Protein AF-A0A7C0YRV3-F1 (afdb_monomer_lite)

pLDDT: mean 70.3, std 15.8, range [41.28, 88.75]

Foldseek 3Di:
DDPVVVVVVVVPPDPDDAFDKDWDADPPPRFIKIWTWHADPVHNVDIDIFIDRDPVSRVVVVVVVVVVVVPPD

Secondary structure (DSSP, 8-state):
--TTHHHHHHHTT--PPTT-EEEEE-TTT--EEEEEEEEETTEEEEEEEEEESSHHHHHHHHHHHHHHHHT--

Sequence (73 aa):
MGKEENLFELIQAHHFSFGETLIFNCPHCGKEIVIELKALEGDPDTIEVFWGKNFNEIEEKRKKVEEEAESDP

Radius of gyration: 15.09 Å; chains: 1; bounding box: 52×21×28 Å

Structure (mmCIF, N/CA/C/O backbone):
data_AF-A0A7C0YRV3-F1
#
_entry.id   AF-A0A7C0YRV3-F1
#
loop_
_atom_site.group_PDB
_atom_site.id
_atom_site.type_symbol
_atom_site.label_atom_id
_atom_site.label_alt_id
_atom_site.label_comp_id
_atom_site.label_asym_id
_atom_site.label_entity_id
_atom_site.label_seq_id
_atom_site.pdbx_PDB_ins_code
_atom_site.Cartn_x
_atom_site.Cartn_y
_atom_site.Cartn_z
_atom_site.occupancy
_atom_site.B_iso_or_equiv
_atom_site.auth_seq_id
_atom_site.auth_comp_id
_atom_site.auth_asym_id
_atom_site.auth_atom_id
_atom_site.pdbx_PDB_model_num
ATOM 1 N N . MET A 1 1 ? -28.333 -15.191 -5.295 1.00 45.56 1 MET A N 1
ATOM 2 C CA . MET A 1 1 ? -27.339 -14.188 -5.714 1.00 45.56 1 MET A CA 1
ATOM 3 C C . MET A 1 1 ? -26.580 -13.817 -4.465 1.00 45.56 1 MET A C 1
ATOM 5 O O . MET A 1 1 ? -27.144 -13.221 -3.548 1.00 45.56 1 MET A O 1
ATOM 9 N N . GLY A 1 2 ? -25.429 -14.465 -4.313 1.00 42.91 2 GLY A N 1
ATOM 10 C CA . GLY A 1 2 ? -24.677 -14.517 -3.064 1.00 42.91 2 GLY A CA 1
ATOM 11 C C . GLY A 1 2 ? -23.926 -13.211 -2.851 1.00 42.91 2 GLY A C 1
ATOM 12 O O . GLY A 1 2 ? -23.498 -12.580 -3.807 1.00 42.91 2 GLY A O 1
ATOM 13 N N . LYS A 1 3 ? -23.733 -12.813 -1.591 1.00 49.22 3 LYS A N 1
ATOM 14 C CA . LYS A 1 3 ? -22.971 -11.609 -1.204 1.00 49.22 3 LYS A CA 1
ATOM 15 C C . LYS A 1 3 ? -21.549 -11.541 -1.800 1.00 49.22 3 LYS A C 1
ATOM 17 O O . LYS A 1 3 ? -20.950 -10.475 -1.776 1.00 49.22 3 LYS A O 1
ATOM 22 N N . GLU A 1 4 ? -21.038 -12.652 -2.324 1.00 49.31 4 GLU A N 1
ATOM 23 C CA . GLU A 1 4 ? -19.732 -12.789 -2.975 1.00 49.31 4 GLU A CA 1
ATOM 24 C C . GLU A 1 4 ? -19.676 -12.154 -4.377 1.00 49.31 4 GLU A C 1
ATOM 26 O O . GLU A 1 4 ? -18.638 -11.608 -4.741 1.00 49.31 4 GLU A O 1
ATOM 31 N N . GLU A 1 5 ? -20.788 -12.125 -5.126 1.00 43.09 5 GLU A N 1
ATOM 32 C CA . GLU A 1 5 ? -20.845 -11.513 -6.470 1.00 43.09 5 GLU A CA 1
ATOM 33 C C . GLU A 1 5 ? -20.612 -9.989 -6.400 1.00 43.09 5 GLU A C 1
ATOM 35 O O . GLU A 1 5 ? -19.953 -9.409 -7.257 1.00 43.09 5 GLU A O 1
ATOM 40 N N . ASN A 1 6 ? -21.035 -9.358 -5.300 1.00 51.62 6 ASN A N 1
ATOM 41 C CA . ASN A 1 6 ? -20.897 -7.917 -5.076 1.00 51.62 6 ASN A CA 1
ATOM 42 C C . ASN A 1 6 ? -19.446 -7.462 -4.843 1.00 51.62 6 ASN A C 1
ATOM 44 O O . ASN A 1 6 ? -19.116 -6.324 -5.148 1.00 51.62 6 ASN A O 1
ATOM 48 N N . LEU A 1 7 ? -18.576 -8.314 -4.285 1.00 42.81 7 LEU A N 1
ATOM 49 C CA . LEU A 1 7 ? -17.176 -7.940 -4.036 1.00 42.81 7 LEU A CA 1
ATOM 50 C C . LEU A 1 7 ? -16.360 -7.984 -5.333 1.00 42.81 7 LEU A C 1
ATOM 52 O O . LEU A 1 7 ? -15.519 -7.121 -5.561 1.00 42.81 7 LEU A O 1
ATOM 56 N N . PHE A 1 8 ? -16.641 -8.969 -6.189 1.00 41.28 8 PHE A N 1
ATOM 57 C CA . PHE A 1 8 ? -15.984 -9.130 -7.485 1.00 41.28 8 PHE A CA 1
ATOM 58 C C . PHE A 1 8 ? -16.353 -7.995 -8.453 1.00 41.28 8 PHE A C 1
ATOM 60 O O . PHE A 1 8 ? -15.482 -7.468 -9.139 1.00 41.28 8 PHE A O 1
ATOM 67 N N . GLU A 1 9 ? -17.619 -7.562 -8.444 1.00 45.25 9 GLU A N 1
ATOM 68 C CA . GLU A 1 9 ? -18.076 -6.382 -9.191 1.00 45.25 9 GLU A CA 1
ATOM 69 C C . GLU A 1 9 ? -17.506 -5.070 -8.625 1.00 45.25 9 GLU A C 1
ATOM 71 O O . GLU A 1 9 ? -17.141 -4.185 -9.398 1.00 45.25 9 GLU A O 1
ATOM 76 N N . LEU A 1 10 ? -17.337 -4.953 -7.299 1.00 45.25 10 LEU A N 1
ATOM 77 C CA . LEU A 1 10 ? -16.685 -3.790 -6.676 1.00 45.25 10 LEU A CA 1
ATOM 78 C C . LEU A 1 10 ? -15.215 -3.652 -7.107 1.00 45.25 10 LEU A C 1
ATOM 80 O O . LEU A 1 10 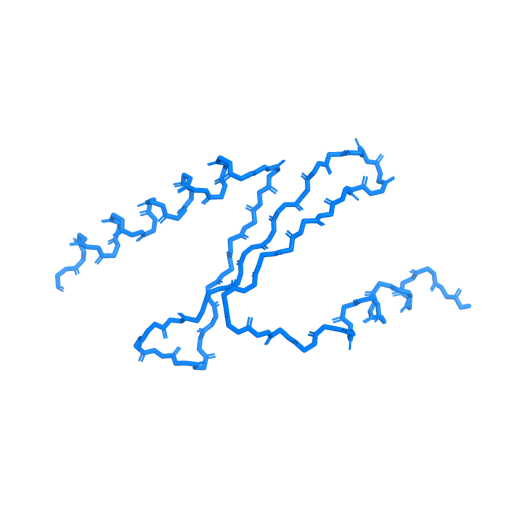? -14.718 -2.541 -7.273 1.00 45.25 10 LEU A O 1
ATOM 84 N N . ILE A 1 11 ? -14.525 -4.781 -7.298 1.00 46.72 11 ILE A N 1
ATOM 85 C CA . ILE A 1 11 ? -13.127 -4.821 -7.753 1.00 46.72 11 ILE A CA 1
ATOM 86 C C . ILE A 1 11 ? -13.018 -4.481 -9.256 1.00 46.72 11 ILE A C 1
ATOM 88 O O . ILE A 1 11 ? -11.970 -4.020 -9.700 1.00 46.72 11 ILE A O 1
ATOM 92 N N . GLN A 1 12 ? -14.090 -4.638 -10.046 1.00 42.88 12 GLN A N 1
ATOM 93 C CA . GLN A 1 12 ? -14.059 -4.497 -11.511 1.00 42.88 12 GLN A CA 1
ATOM 94 C C . GLN A 1 12 ? -14.325 -3.088 -12.080 1.00 42.88 12 GLN A C 1
ATOM 96 O O . GLN A 1 12 ? -14.333 -2.935 -13.300 1.00 42.88 12 GLN A O 1
ATOM 101 N N . ALA A 1 13 ? -14.495 -2.042 -11.265 1.00 43.25 13 ALA A N 1
ATOM 102 C CA . ALA A 1 13 ? -14.886 -0.712 -11.766 1.00 43.25 13 ALA A CA 1
ATOM 103 C C . ALA A 1 13 ? -13.870 0.423 -11.541 1.00 43.25 13 ALA A C 1
ATOM 105 O O . ALA A 1 13 ? -14.234 1.595 -11.653 1.00 43.25 13 ALA A O 1
ATOM 106 N N . HIS A 1 14 ? -12.599 0.116 -11.277 1.00 45.94 14 HIS A N 1
ATOM 107 C CA . HIS A 1 14 ? -11.544 1.128 -11.267 1.00 45.94 14 HIS A CA 1
ATOM 108 C C . HIS A 1 14 ? -10.444 0.743 -12.258 1.00 45.94 14 HIS A C 1
ATOM 110 O O . HIS A 1 14 ? -9.592 -0.094 -11.986 1.00 45.94 14 HIS A O 1
ATOM 116 N N . HIS A 1 15 ? -10.493 1.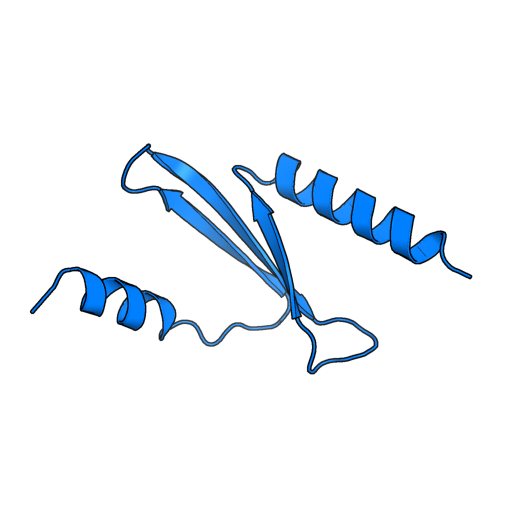344 -13.450 1.00 43.31 15 HIS A N 1
ATOM 117 C CA . HIS A 1 15 ? -9.305 1.459 -14.289 1.00 43.31 15 HIS A CA 1
ATOM 118 C C . HIS A 1 15 ? -8.326 2.347 -13.520 1.00 43.31 15 HIS A C 1
ATOM 120 O O . HIS A 1 15 ? -8.532 3.557 -13.460 1.00 43.31 15 HIS A O 1
ATOM 126 N N . PHE A 1 16 ? -7.340 1.736 -12.868 1.00 52.41 16 PHE A N 1
ATOM 127 C CA . PHE A 1 16 ? -6.370 2.466 -12.066 1.00 52.41 16 PHE A CA 1
ATOM 128 C C . PHE A 1 16 ? -5.405 3.220 -12.969 1.00 52.41 16 PHE A C 1
ATOM 130 O O . PHE A 1 16 ? -4.792 2.639 -13.868 1.00 52.41 16 PHE A O 1
ATOM 137 N N . SER A 1 17 ? -5.265 4.512 -12.712 1.00 48.50 17 SER A N 1
ATOM 138 C CA . SER A 1 17 ? -4.161 5.297 -13.255 1.00 48.50 17 SER A CA 1
ATOM 139 C C . SER A 1 17 ? -2.941 5.093 -12.352 1.00 48.50 17 SER A C 1
ATOM 141 O O . SER A 1 17 ? -3.074 4.965 -11.136 1.00 48.50 17 SER A O 1
ATOM 143 N N . PHE A 1 18 ? -1.737 5.048 -12.921 1.00 54.38 18 PHE A N 1
ATOM 144 C CA . PHE A 1 18 ? -0.502 4.948 -12.136 1.00 54.38 18 PHE A CA 1
ATOM 145 C C . PHE A 1 18 ? -0.429 6.064 -11.071 1.00 54.38 18 PHE A C 1
ATOM 147 O O . PHE A 1 18 ? -0.647 7.232 -11.394 1.00 54.38 18 PHE A O 1
ATOM 154 N N . GLY A 1 19 ? -0.112 5.711 -9.818 1.00 58.38 19 GLY A N 1
ATOM 155 C CA . GLY A 1 19 ? 0.021 6.667 -8.707 1.00 58.38 19 GLY A CA 1
ATOM 156 C C . GLY A 1 19 ? -1.265 6.955 -7.923 1.00 58.38 19 GLY A C 1
ATOM 157 O O . GLY A 1 19 ? -1.320 7.932 -7.177 1.00 58.38 19 GLY A O 1
ATOM 158 N N . GLU A 1 20 ? -2.309 6.139 -8.076 1.00 67.44 20 GLU A N 1
ATOM 159 C CA . GLU A 1 20 ? -3.550 6.294 -7.315 1.00 67.44 20 GLU A CA 1
ATOM 160 C C . GLU A 1 20 ? -3.466 5.651 -5.918 1.00 67.44 20 GLU A C 1
ATOM 162 O O . GLU A 1 20 ? -2.979 4.534 -5.729 1.00 67.44 20 GLU A O 1
ATOM 167 N N . THR A 1 21 ? -3.980 6.373 -4.917 1.00 76.75 21 THR A N 1
ATOM 168 C CA . THR A 1 21 ? -4.195 5.863 -3.557 1.00 76.75 21 THR A CA 1
ATOM 169 C C . THR A 1 21 ? -5.682 5.625 -3.325 1.00 76.75 21 THR A C 1
ATOM 171 O O . THR A 1 21 ? -6.500 6.529 -3.500 1.00 76.75 21 THR A O 1
ATOM 174 N N . LEU A 1 22 ? -6.032 4.423 -2.876 1.00 79.25 22 LEU A N 1
ATOM 175 C CA . LEU A 1 22 ? -7.376 4.058 -2.449 1.00 79.25 22 LEU A CA 1
ATOM 176 C C . LEU A 1 22 ? -7.483 4.124 -0.936 1.00 79.25 22 LEU A C 1
ATOM 178 O O . LEU A 1 22 ? -6.668 3.555 -0.212 1.00 79.25 22 LEU A O 1
ATOM 182 N N . ILE A 1 23 ? -8.542 4.770 -0.467 1.00 82.50 23 ILE A N 1
ATOM 183 C CA . ILE A 1 23 ? -8.855 4.879 0.952 1.00 82.50 23 ILE A CA 1
ATOM 184 C C . ILE A 1 23 ? -10.301 4.441 1.127 1.00 82.50 23 ILE A C 1
ATOM 186 O O . ILE A 1 23 ? -11.208 5.008 0.516 1.00 82.50 23 ILE A O 1
ATOM 190 N N . PHE A 1 24 ? -10.533 3.442 1.968 1.00 83.31 24 PHE A N 1
ATOM 191 C CA . PHE A 1 24 ? -11.884 3.023 2.320 1.00 83.31 24 PHE A CA 1
ATOM 192 C C . PHE A 1 24 ? -11.952 2.522 3.755 1.00 83.31 24 PHE A C 1
ATOM 194 O O . PHE A 1 24 ? -10.979 2.035 4.320 1.00 83.31 24 PHE A O 1
ATOM 201 N N . ASN A 1 25 ? -13.137 2.613 4.352 1.00 82.88 25 ASN A N 1
ATOM 202 C CA . ASN A 1 25 ? -13.367 2.098 5.695 1.00 82.88 25 ASN A CA 1
ATOM 203 C C . ASN A 1 25 ? -13.851 0.651 5.630 1.00 82.88 25 ASN A C 1
ATOM 205 O O . ASN A 1 25 ? -14.780 0.321 4.892 1.00 82.88 25 ASN A O 1
ATOM 209 N N . CYS A 1 26 ? -13.251 -0.215 6.444 1.00 78.38 26 CYS A N 1
ATOM 210 C CA . CYS A 1 26 ? -13.676 -1.596 6.585 1.00 78.38 26 CYS A CA 1
ATOM 211 C C . CYS A 1 26 ? -15.136 -1.642 7.070 1.00 78.38 26 CYS A C 1
ATOM 213 O O . CYS A 1 26 ? -15.412 -1.192 8.186 1.00 78.38 26 CYS A O 1
ATOM 215 N N . PRO A 1 27 ? -16.066 -2.257 6.322 1.00 80.12 27 PRO A N 1
ATOM 216 C CA . PRO A 1 27 ? -17.478 -2.286 6.704 1.00 80.12 27 PRO A CA 1
ATOM 217 C C . PRO A 1 27 ? -17.740 -3.106 7.978 1.00 80.12 27 PRO A C 1
ATOM 219 O O . PRO A 1 27 ? -18.783 -2.956 8.605 1.00 80.12 27 PRO A O 1
ATOM 222 N N . HIS A 1 28 ? -16.796 -3.965 8.381 1.00 81.19 28 HIS A N 1
ATOM 223 C CA . HIS A 1 28 ? -16.922 -4.812 9.568 1.00 81.19 28 HIS A CA 1
ATOM 224 C C . HIS A 1 28 ? -16.421 -4.155 10.856 1.00 81.19 28 HIS A C 1
ATOM 226 O O . HIS A 1 28 ? -17.020 -4.354 11.909 1.00 81.19 28 HIS A O 1
ATOM 232 N N . 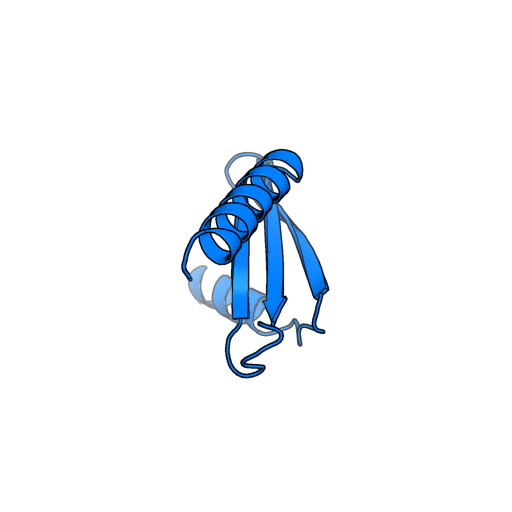CYS A 1 29 ? -15.308 -3.417 10.801 1.00 83.56 29 CYS A N 1
ATOM 233 C CA . CYS A 1 29 ? -14.671 -2.859 12.001 1.00 83.56 29 CYS A CA 1
ATOM 234 C C . CYS A 1 29 ? -14.506 -1.336 11.981 1.00 83.56 29 CYS A C 1
ATOM 236 O O . CYS A 1 29 ? -13.995 -0.779 12.949 1.00 83.56 29 CYS A O 1
ATOM 238 N N . GLY A 1 30 ? -14.900 -0.668 10.893 1.00 81.00 30 GLY A N 1
ATOM 239 C CA . GLY A 1 30 ? -14.819 0.784 10.726 1.00 81.00 30 GLY A CA 1
ATOM 240 C C . GLY A 1 30 ? -13.402 1.345 10.594 1.00 81.00 30 GLY A C 1
ATOM 241 O O . GLY A 1 30 ? -13.249 2.555 10.488 1.00 81.00 30 GLY A O 1
ATOM 242 N N . LYS A 1 31 ? -12.366 0.496 10.614 1.00 82.50 31 LYS A N 1
ATOM 243 C CA . LYS A 1 31 ? -10.975 0.932 10.443 1.00 82.50 31 LYS A CA 1
ATOM 244 C C . LYS A 1 31 ? -10.731 1.380 9.011 1.00 82.50 31 LYS A C 1
ATOM 246 O O . LYS A 1 31 ? -11.198 0.718 8.085 1.00 82.50 31 LYS A O 1
ATOM 251 N N . GLU A 1 32 ? -9.958 2.444 8.859 1.00 84.94 32 GLU A N 1
ATOM 252 C CA . GLU A 1 32 ? -9.448 2.875 7.566 1.00 84.94 32 GLU A CA 1
ATOM 253 C C . GLU A 1 32 ? -8.517 1.800 6.990 1.00 84.94 32 GLU A C 1
ATOM 255 O O . GLU A 1 32 ? -7.766 1.138 7.713 1.00 84.94 32 GLU A O 1
ATOM 260 N N . ILE A 1 33 ? -8.626 1.585 5.686 1.00 84.06 33 ILE A N 1
ATOM 261 C CA . ILE A 1 33 ? -7.745 0.754 4.883 1.00 84.06 33 ILE A CA 1
ATOM 262 C C . ILE A 1 33 ? -7.245 1.651 3.762 1.00 84.06 33 ILE A C 1
ATOM 264 O O . ILE A 1 33 ? -8.037 2.202 2.995 1.00 84.06 33 ILE A O 1
ATOM 268 N N . VAL A 1 34 ? -5.928 1.785 3.692 1.00 84.81 34 VAL A N 1
ATOM 269 C CA . VAL A 1 34 ? -5.236 2.506 2.629 1.00 84.81 34 VAL A CA 1
ATOM 270 C C . VAL A 1 34 ? -4.552 1.471 1.747 1.00 84.81 34 VAL A C 1
ATOM 272 O O . VAL A 1 34 ? -3.908 0.558 2.270 1.00 84.81 34 VAL A O 1
ATOM 275 N N . ILE A 1 35 ? -4.721 1.589 0.432 1.00 83.81 35 ILE A N 1
ATOM 276 C CA . ILE A 1 35 ? -4.020 0.801 -0.584 1.00 83.81 35 ILE A CA 1
ATOM 277 C C . ILE A 1 35 ? -3.374 1.781 -1.555 1.00 83.81 35 ILE A C 1
ATOM 279 O O . ILE A 1 35 ? -4.052 2.645 -2.102 1.00 83.81 35 ILE A O 1
ATOM 283 N N . GLU A 1 36 ? -2.081 1.637 -1.788 1.00 81.69 36 GLU A N 1
ATOM 284 C CA . GLU A 1 36 ? -1.339 2.423 -2.765 1.00 81.69 36 GLU A CA 1
ATOM 285 C C . GLU A 1 36 ? -0.764 1.498 -3.832 1.00 81.69 36 GLU A C 1
ATOM 287 O O . GLU A 1 36 ? -0.180 0.458 -3.513 1.00 81.69 36 GLU A O 1
ATOM 292 N N . LEU A 1 37 ? -0.970 1.880 -5.093 1.00 80.56 37 LEU A N 1
ATOM 293 C CA . LEU A 1 37 ? -0.511 1.145 -6.264 1.00 80.56 37 LEU A CA 1
ATOM 294 C C . LEU A 1 37 ? 0.550 1.975 -6.985 1.00 80.56 37 LEU A C 1
ATOM 296 O O . LEU A 1 37 ? 0.273 3.078 -7.466 1.00 80.56 37 LEU A O 1
ATOM 300 N N . LYS A 1 38 ? 1.762 1.432 -7.086 1.00 75.25 38 LYS A N 1
ATOM 301 C CA . LYS A 1 38 ? 2.891 2.075 -7.763 1.00 75.25 38 LYS A CA 1
ATOM 302 C C . LYS A 1 38 ? 3.417 1.135 -8.841 1.00 75.25 38 LYS A C 1
ATOM 304 O O . LYS A 1 38 ? 3.640 -0.037 -8.573 1.00 75.25 38 LYS A O 1
ATOM 309 N N . ALA A 1 39 ? 3.601 1.624 -10.062 1.00 72.06 39 ALA A N 1
ATOM 310 C CA . ALA A 1 39 ? 4.342 0.853 -11.057 1.00 72.06 39 ALA A CA 1
ATOM 311 C C . ALA A 1 39 ? 5.836 0.954 -10.794 1.00 72.06 39 ALA A C 1
ATOM 313 O O . ALA A 1 39 ? 6.332 2.022 -10.420 1.00 72.06 39 ALA A O 1
ATOM 314 N N . LEU A 1 40 ? 6.541 -0.148 -11.025 1.00 69.44 40 LEU A N 1
ATOM 315 C CA . LEU A 1 40 ? 7.988 -0.160 -10.922 1.00 69.44 40 LEU A CA 1
ATOM 316 C C . LEU A 1 40 ? 8.584 0.648 -12.084 1.00 69.44 40 LEU A C 1
ATOM 318 O O . LEU A 1 40 ? 8.276 0.398 -13.247 1.00 69.44 40 LEU A O 1
ATOM 322 N N . GLU A 1 41 ? 9.475 1.598 -11.793 1.00 67.12 41 GLU A N 1
ATOM 323 C CA . GLU A 1 41 ? 10.087 2.447 -12.831 1.00 67.12 41 GLU A CA 1
ATOM 324 C C . GLU A 1 41 ? 10.921 1.642 -13.849 1.00 67.12 41 GLU A C 1
ATOM 326 O O . GLU A 1 41 ? 11.086 2.072 -14.990 1.00 67.12 41 GLU A O 1
ATOM 331 N N . GLY A 1 42 ? 11.418 0.462 -13.455 1.00 67.81 42 GLY A N 1
ATOM 332 C CA . GLY A 1 42 ? 12.194 -0.443 -14.311 1.00 67.81 42 GLY A CA 1
ATOM 333 C C . GLY A 1 42 ? 11.386 -1.539 -15.013 1.00 67.81 42 GLY A C 1
ATOM 334 O O . GLY A 1 42 ? 11.912 -2.177 -15.923 1.00 67.81 42 GLY A O 1
ATOM 335 N N . ASP A 1 43 ? 10.134 -1.760 -14.610 1.00 72.44 43 ASP A N 1
ATOM 336 C CA . ASP A 1 43 ? 9.260 -2.789 -15.174 1.00 72.44 43 ASP A CA 1
ATOM 337 C C . ASP A 1 43 ? 7.790 -2.339 -15.074 1.00 72.44 43 ASP A C 1
ATOM 339 O O . ASP A 1 43 ? 7.143 -2.547 -14.044 1.00 72.44 43 ASP A O 1
ATOM 343 N N . PRO A 1 44 ? 7.249 -1.701 -16.127 1.00 68.62 44 PRO A N 1
ATOM 344 C CA . PRO A 1 44 ? 5.895 -1.155 -16.111 1.00 68.62 44 PRO A CA 1
ATOM 345 C C . PRO A 1 44 ? 4.802 -2.235 -16.077 1.00 68.62 44 PRO A C 1
ATOM 347 O O . PRO A 1 44 ? 3.646 -1.901 -15.812 1.00 68.62 44 PRO A O 1
ATOM 350 N N . ASP A 1 45 ? 5.150 -3.504 -16.324 1.00 75.81 45 ASP A N 1
ATOM 351 C CA . ASP A 1 45 ? 4.233 -4.641 -16.190 1.00 75.81 45 ASP A CA 1
ATOM 352 C C . ASP A 1 45 ? 4.145 -5.140 -14.733 1.00 75.81 45 ASP A C 1
ATOM 354 O O . ASP A 1 45 ? 3.268 -5.941 -14.393 1.00 75.81 45 ASP A O 1
ATOM 358 N N . THR A 1 46 ? 5.012 -4.628 -13.853 1.00 74.69 46 THR A N 1
ATOM 359 C CA . THR A 1 46 ? 5.042 -4.944 -12.426 1.00 74.69 46 THR A CA 1
ATOM 360 C C . THR A 1 46 ? 4.446 -3.804 -11.593 1.00 74.69 46 THR A C 1
ATOM 362 O O . THR A 1 46 ? 4.832 -2.638 -11.698 1.00 74.69 46 THR A O 1
ATOM 365 N N . ILE A 1 47 ? 3.505 -4.160 -10.712 1.00 77.25 47 ILE A N 1
ATOM 366 C CA . ILE A 1 47 ? 2.846 -3.239 -9.777 1.00 77.25 47 ILE A CA 1
ATOM 367 C C . ILE A 1 47 ? 3.258 -3.591 -8.348 1.00 77.25 47 ILE A C 1
ATOM 369 O O . ILE A 1 47 ? 3.008 -4.697 -7.868 1.00 77.25 47 ILE A O 1
ATOM 373 N N . GLU A 1 48 ? 3.828 -2.618 -7.649 1.00 77.50 48 GLU A N 1
ATOM 374 C CA . GLU A 1 48 ? 4.028 -2.647 -6.208 1.00 77.50 48 GLU A CA 1
ATOM 375 C C . GLU A 1 48 ? 2.738 -2.238 -5.496 1.00 77.50 48 GLU A C 1
ATOM 377 O O . GLU A 1 48 ? 2.102 -1.230 -5.825 1.00 77.50 48 GLU A O 1
ATOM 382 N N . VAL A 1 49 ? 2.353 -3.032 -4.498 1.00 83.06 49 VAL A N 1
ATOM 383 C CA . VAL A 1 49 ? 1.133 -2.817 -3.719 1.00 83.06 49 VAL A CA 1
ATOM 384 C C . VAL A 1 49 ? 1.498 -2.626 -2.257 1.00 83.06 49 VAL A C 1
ATOM 386 O O . VAL A 1 49 ? 1.992 -3.547 -1.605 1.00 83.06 49 VAL A O 1
ATOM 389 N N . PHE A 1 50 ? 1.175 -1.456 -1.713 1.00 84.81 50 PHE A N 1
ATOM 390 C CA . PHE A 1 50 ? 1.284 -1.182 -0.283 1.00 84.81 50 PHE A CA 1
ATOM 391 C C . PHE A 1 50 ? -0.114 -1.123 0.329 1.00 84.81 50 PHE A C 1
ATOM 393 O O . PHE A 1 50 ? -0.975 -0.405 -0.169 1.00 84.81 50 PHE A O 1
ATOM 400 N N . TRP A 1 51 ? -0.355 -1.843 1.429 1.00 85.44 51 TRP A N 1
ATOM 401 C CA . TRP A 1 51 ? -1.614 -1.750 2.178 1.00 85.44 51 TRP A CA 1
ATOM 402 C C . TRP A 1 51 ? -1.390 -1.581 3.681 1.00 85.44 51 TRP A C 1
ATOM 404 O O . TRP A 1 51 ? -0.397 -2.053 4.246 1.00 85.44 51 TRP A O 1
ATOM 414 N N . GLY A 1 52 ? -2.328 -0.932 4.366 1.00 87.12 52 GLY A N 1
ATOM 415 C CA . GLY A 1 52 ? -2.175 -0.558 5.769 1.00 87.12 52 GLY A CA 1
ATOM 416 C C . GLY A 1 52 ? -3.449 0.024 6.362 1.00 87.12 52 GLY A C 1
ATOM 417 O O . GLY A 1 52 ? -4.438 0.237 5.665 1.00 87.12 52 GLY A O 1
ATOM 418 N N . LYS A 1 53 ? -3.434 0.254 7.676 1.00 84.06 53 LYS A N 1
ATOM 419 C CA . LYS A 1 53 ? -4.593 0.775 8.421 1.00 84.06 53 LYS A CA 1
ATOM 420 C C . LYS A 1 53 ? -4.690 2.304 8.408 1.00 84.06 53 LYS A C 1
ATOM 422 O O . LYS A 1 53 ? -5.609 2.853 9.006 1.00 84.06 53 LYS A O 1
ATOM 427 N N . ASN A 1 54 ? -3.677 2.977 7.867 1.00 81.75 54 ASN A N 1
ATOM 428 C CA . ASN A 1 54 ? -3.558 4.427 7.732 1.00 81.75 54 ASN A CA 1
ATOM 429 C C . ASN A 1 54 ? -2.343 4.759 6.847 1.00 81.75 54 ASN A C 1
ATOM 431 O O . ASN A 1 54 ? -1.506 3.893 6.583 1.00 81.75 54 ASN A O 1
ATOM 435 N N . PHE A 1 55 ? -2.226 6.027 6.449 1.00 81.25 55 PHE A N 1
ATOM 436 C CA . PHE A 1 55 ? -1.109 6.540 5.650 1.00 81.25 55 PHE A CA 1
ATOM 437 C C . PHE A 1 55 ? 0.269 6.357 6.292 1.00 81.25 55 PHE A C 1
ATOM 439 O O . PHE A 1 55 ? 1.211 6.017 5.585 1.00 81.25 55 PHE A O 1
ATOM 446 N N . ASN A 1 56 ? 0.398 6.520 7.611 1.00 85.69 56 ASN A N 1
ATOM 447 C CA . 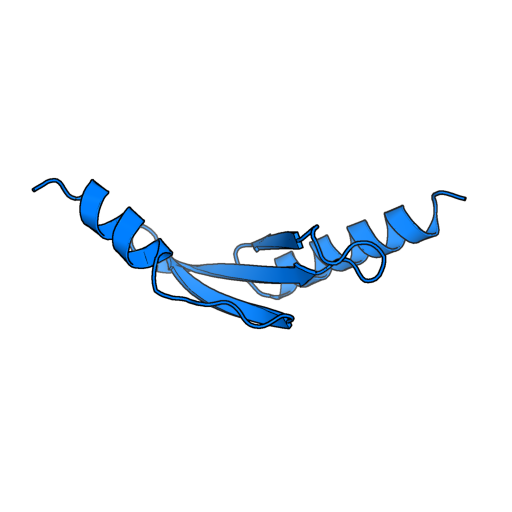ASN A 1 56 ? 1.696 6.378 8.279 1.00 85.69 56 ASN A CA 1
ATOM 448 C C . ASN A 1 56 ? 2.241 4.947 8.142 1.00 85.69 56 ASN A C 1
ATOM 450 O O . ASN A 1 56 ? 3.417 4.761 7.853 1.00 85.69 56 ASN A O 1
ATOM 454 N N . GLU A 1 57 ? 1.383 3.932 8.291 1.00 86.25 57 GLU A N 1
ATOM 455 C CA . GLU A 1 57 ? 1.776 2.528 8.112 1.00 86.25 57 GLU A CA 1
ATOM 456 C C . GLU A 1 57 ? 2.208 2.240 6.663 1.00 86.25 57 GLU A C 1
ATOM 458 O O . GLU A 1 57 ? 3.128 1.454 6.436 1.00 86.25 57 GLU A O 1
ATOM 463 N N . ILE A 1 58 ? 1.563 2.879 5.681 1.00 87.06 58 ILE A N 1
ATOM 464 C CA . ILE A 1 58 ? 1.955 2.786 4.267 1.00 87.06 58 ILE A CA 1
ATOM 465 C C . ILE A 1 58 ? 3.314 3.443 4.030 1.00 87.06 58 ILE A C 1
ATOM 467 O O . ILE A 1 58 ? 4.178 2.846 3.392 1.00 87.06 58 ILE A O 1
ATOM 471 N N . GLU A 1 59 ? 3.523 4.651 4.553 1.00 86.06 59 GLU A N 1
ATOM 472 C CA . GLU A 1 59 ? 4.775 5.394 4.398 1.00 86.06 59 GLU A CA 1
ATOM 473 C C . GLU A 1 59 ? 5.959 4.649 5.030 1.00 86.06 59 GLU A C 1
ATOM 475 O O . GLU A 1 59 ? 7.018 4.546 4.415 1.00 86.06 59 GLU A O 1
ATOM 480 N N . GLU A 1 60 ? 5.774 4.058 6.213 1.00 88.75 60 GLU A N 1
ATOM 481 C CA . GLU A 1 60 ? 6.795 3.224 6.858 1.00 88.75 60 GLU A CA 1
ATOM 482 C C . GLU A 1 60 ? 7.131 1.969 6.043 1.00 88.75 60 GLU A C 1
ATOM 484 O O . GLU A 1 60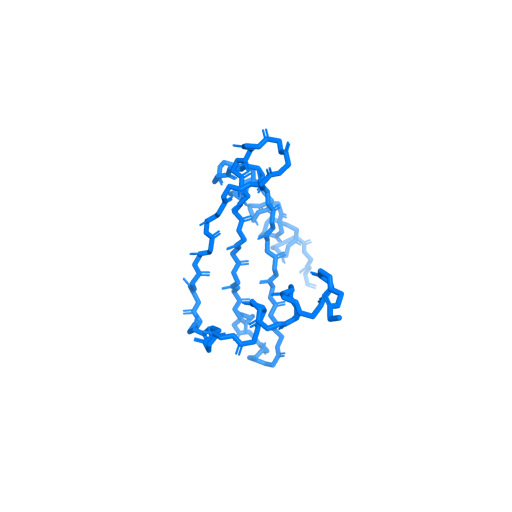 ? 8.302 1.601 5.944 1.00 88.75 60 GLU A O 1
ATOM 489 N N . LYS A 1 61 ? 6.128 1.299 5.458 1.00 86.81 61 LYS A N 1
ATOM 490 C CA . LYS A 1 61 ? 6.359 0.131 4.591 1.00 86.81 61 LYS A CA 1
ATOM 491 C C . LYS A 1 61 ? 7.112 0.514 3.323 1.00 86.81 61 LYS A C 1
ATOM 493 O O . LYS A 1 61 ? 8.020 -0.208 2.934 1.00 86.81 61 LYS A O 1
ATOM 498 N N . ARG A 1 62 ? 6.768 1.654 2.723 1.00 83.50 62 ARG A N 1
ATOM 499 C CA . ARG A 1 62 ? 7.443 2.182 1.533 1.00 83.50 62 ARG A CA 1
ATOM 500 C C . ARG A 1 62 ? 8.910 2.488 1.806 1.00 83.50 62 ARG A C 1
ATOM 502 O O . ARG A 1 62 ? 9.762 1.974 1.096 1.00 83.50 62 ARG A O 1
ATOM 509 N N . LYS A 1 63 ? 9.200 3.244 2.872 1.00 86.12 63 LYS A N 1
ATOM 510 C CA . LYS A 1 63 ? 10.578 3.599 3.249 1.00 86.12 63 LYS A CA 1
ATOM 511 C C . LYS A 1 63 ? 11.449 2.367 3.454 1.00 86.12 63 LYS A C 1
ATOM 513 O O . LYS A 1 63 ? 12.578 2.355 2.999 1.00 86.12 63 LYS A O 1
ATOM 518 N N . LYS A 1 64 ? 10.913 1.314 4.078 1.00 86.00 64 LYS A N 1
ATOM 519 C CA . LYS A 1 64 ? 11.646 0.051 4.250 1.00 86.00 64 LYS A CA 1
ATOM 520 C C . LYS A 1 64 ? 11.991 -0.618 2.924 1.00 86.00 64 LYS A C 1
ATOM 522 O O . LYS A 1 64 ? 13.113 -1.069 2.766 1.00 86.00 64 LYS A O 1
ATOM 527 N N . VAL A 1 65 ? 11.046 -0.671 1.984 1.00 83.00 65 VAL A N 1
ATOM 528 C CA . VAL A 1 65 ? 11.297 -1.250 0.654 1.00 83.00 65 VAL A CA 1
ATOM 529 C C . VAL A 1 65 ? 12.316 -0.411 -0.124 1.00 83.00 65 VAL A C 1
ATOM 531 O O . VAL A 1 65 ? 13.201 -0.975 -0.754 1.00 83.00 65 VAL A O 1
ATOM 534 N N . GLU A 1 66 ? 12.240 0.920 -0.039 1.00 80.44 66 GLU A N 1
ATOM 535 C CA . GLU A 1 66 ? 13.220 1.825 -0.658 1.00 80.44 66 GLU A CA 1
ATOM 536 C C . GLU A 1 66 ? 14.624 1.647 -0.047 1.00 80.44 66 GLU A C 1
ATOM 538 O O . GLU A 1 66 ? 15.597 1.502 -0.782 1.00 80.44 66 GLU A O 1
ATOM 543 N N . GLU A 1 67 ? 14.735 1.563 1.283 1.00 82.81 67 GLU A N 1
ATOM 544 C CA . GLU A 1 67 ? 16.001 1.301 1.987 1.00 82.81 67 GLU A CA 1
ATOM 545 C C . GLU A 1 67 ? 16.595 -0.078 1.639 1.00 82.81 67 GLU A C 1
ATOM 547 O O . GLU A 1 67 ? 17.809 -0.205 1.462 1.00 82.81 67 GLU A O 1
ATOM 552 N N . GLU A 1 68 ? 15.759 -1.115 1.525 1.00 76.69 68 GLU A N 1
ATOM 553 C CA . GLU A 1 68 ? 16.175 -2.468 1.127 1.00 76.69 68 GLU A CA 1
ATOM 554 C C . GLU A 1 68 ? 16.626 -2.519 -0.342 1.00 76.69 68 GLU A C 1
ATOM 556 O O . GLU A 1 68 ? 17.616 -3.177 -0.653 1.00 76.69 68 GLU A O 1
ATOM 561 N N . ALA A 1 69 ? 15.969 -1.778 -1.238 1.00 69.62 69 ALA A N 1
ATOM 562 C CA . ALA A 1 69 ? 16.353 -1.697 -2.647 1.00 69.62 69 ALA A CA 1
ATOM 563 C C . ALA A 1 69 ? 17.670 -0.929 -2.868 1.00 69.62 69 ALA A C 1
ATOM 565 O O . ALA A 1 69 ? 18.439 -1.277 -3.758 1.00 69.62 69 ALA A O 1
ATOM 566 N N . GLU A 1 70 ? 17.960 0.096 -2.059 1.00 63.56 70 GLU A N 1
ATOM 567 C CA . GLU A 1 70 ? 19.232 0.835 -2.124 1.00 63.56 70 GLU A CA 1
ATOM 568 C C . GLU A 1 70 ? 20.421 0.060 -1.531 1.00 63.56 70 GLU A C 1
ATO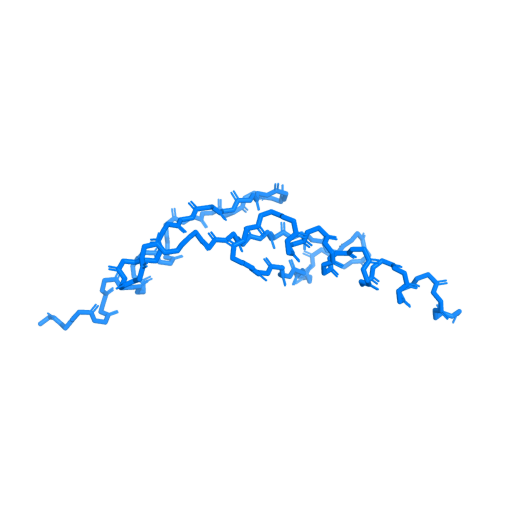M 570 O O . GLU A 1 70 ? 21.579 0.413 -1.774 1.00 63.56 70 GLU A O 1
ATOM 575 N N . SER A 1 71 ? 20.156 -0.982 -0.739 1.00 60.06 71 SER A N 1
ATOM 576 C CA . SER A 1 71 ? 21.186 -1.772 -0.057 1.00 60.06 71 SER A CA 1
ATOM 577 C C . SER A 1 71 ? 21.547 -3.093 -0.751 1.00 60.06 71 SER A C 1
ATOM 579 O O . SER A 1 71 ? 22.475 -3.764 -0.288 1.00 60.06 71 SER A O 1
ATOM 581 N N . ASP A 1 72 ? 20.907 -3.423 -1.879 1.00 50.81 72 ASP A N 1
ATOM 582 C CA . ASP A 1 72 ? 21.254 -4.559 -2.747 1.00 50.81 72 ASP A CA 1
ATOM 583 C C . ASP A 1 72 ? 22.054 -4.053 -3.984 1.00 50.81 72 ASP A C 1
ATOM 585 O O . ASP A 1 72 ? 21.488 -3.346 -4.821 1.00 50.81 72 ASP A O 1
ATOM 589 N N . PRO A 1 73 ? 23.382 -4.301 -4.073 1.00 52.66 73 PRO A N 1
ATOM 590 C CA . PRO A 1 73 ? 24.278 -3.725 -5.091 1.00 52.66 73 PRO A CA 1
ATOM 591 C C . PRO A 1 73 ? 24.236 -4.383 -6.481 1.00 52.66 73 PRO A C 1
ATOM 593 O O . PRO A 1 73 ? 23.964 -5.600 -6.587 1.00 52.66 73 PRO A O 1
#